Protein AF-A0A2H6JCV7-F1 (afdb_monomer)

Structure (mmCIF, N/CA/C/O backbone):
data_AF-A0A2H6JCV7-F1
#
_entry.id   AF-A0A2H6JCV7-F1
#
loop_
_atom_site.group_PDB
_atom_site.id
_atom_site.type_symbol
_atom_site.label_atom_id
_atom_site.label_alt_id
_atom_site.label_comp_id
_atom_site.label_asym_id
_atom_site.label_entity_id
_atom_site.label_seq_id
_atom_site.pdbx_PDB_ins_code
_atom_site.Cartn_x
_atom_site.Cartn_y
_atom_site.Cartn_z
_atom_site.occupancy
_atom_site.B_iso_or_equiv
_atom_site.auth_seq_id
_atom_site.auth_comp_id
_atom_site.auth_asym_id
_atom_site.auth_atom_id
_atom_site.pdbx_PDB_model_num
ATOM 1 N N . MET A 1 1 ? 18.414 -14.191 -2.500 1.00 42.72 1 MET A N 1
ATOM 2 C CA . MET A 1 1 ? 17.050 -13.638 -2.372 1.00 42.72 1 MET A CA 1
ATOM 3 C C . MET A 1 1 ? 16.238 -14.651 -1.582 1.00 42.72 1 MET A C 1
ATOM 5 O O . MET A 1 1 ? 16.156 -15.794 -2.015 1.00 42.72 1 MET A O 1
ATOM 9 N N . LYS A 1 2 ? 15.775 -14.316 -0.373 1.00 45.16 2 LYS A N 1
ATOM 10 C CA . LYS A 1 2 ? 14.925 -15.231 0.399 1.00 45.16 2 LYS A CA 1
ATOM 11 C C . LYS A 1 2 ? 13.582 -15.248 -0.332 1.00 45.16 2 LYS A C 1
ATOM 13 O O . LYS A 1 2 ? 12.944 -14.207 -0.409 1.00 45.16 2 LYS A O 1
ATOM 18 N N . VAL A 1 3 ? 13.217 -16.364 -0.960 1.00 50.62 3 VAL A N 1
ATOM 19 C CA . VAL A 1 3 ? 11.926 -16.480 -1.652 1.00 50.62 3 VAL A CA 1
ATOM 20 C C . VAL A 1 3 ? 10.857 -16.600 -0.571 1.00 50.62 3 VAL A C 1
ATOM 22 O O . VAL A 1 3 ? 10.589 -17.685 -0.062 1.00 50.62 3 VAL A O 1
ATOM 25 N N . SER A 1 4 ? 10.329 -15.462 -0.134 1.00 70.19 4 SER A N 1
ATOM 26 C CA . SER A 1 4 ? 9.153 -15.391 0.726 1.00 70.19 4 SER A CA 1
ATOM 27 C C . SER A 1 4 ? 7.903 -15.349 -0.140 1.00 70.19 4 SER A C 1
ATOM 29 O O . SER A 1 4 ? 7.879 -14.704 -1.185 1.00 70.19 4 SER A O 1
ATOM 31 N N . ASN A 1 5 ? 6.854 -16.033 0.304 1.00 92.00 5 ASN A N 1
ATOM 32 C CA . ASN A 1 5 ? 5.538 -15.913 -0.305 1.00 92.00 5 ASN A CA 1
ATOM 33 C C . ASN A 1 5 ? 5.066 -14.447 -0.187 1.00 92.00 5 ASN A C 1
ATOM 35 O O . ASN A 1 5 ? 4.959 -13.924 0.923 1.00 92.00 5 ASN A O 1
ATOM 39 N N . LEU A 1 6 ? 4.825 -13.794 -1.329 1.00 95.06 6 LEU A N 1
ATOM 40 C CA . LEU A 1 6 ? 4.454 -12.377 -1.390 1.00 95.06 6 LEU A CA 1
ATOM 41 C C . LEU A 1 6 ? 3.090 -12.100 -0.756 1.00 95.06 6 LEU A C 1
ATOM 43 O O . LEU A 1 6 ? 2.941 -11.088 -0.083 1.00 95.06 6 LEU A O 1
ATOM 47 N N . ASP A 1 7 ? 2.128 -13.011 -0.898 1.00 96.81 7 ASP A N 1
ATOM 48 C CA . ASP A 1 7 ? 0.818 -12.875 -0.256 1.00 96.81 7 ASP A CA 1
ATOM 49 C C . ASP A 1 7 ? 0.946 -12.917 1.275 1.00 96.81 7 ASP A C 1
ATOM 51 O O . ASP A 1 7 ? 0.406 -12.059 1.970 1.00 96.81 7 ASP A O 1
ATOM 55 N N . ALA A 1 8 ? 1.767 -13.826 1.811 1.00 95.88 8 ALA A N 1
ATOM 56 C CA . ALA A 1 8 ? 2.058 -13.869 3.247 1.00 95.88 8 ALA A CA 1
ATOM 57 C C . ALA A 1 8 ? 2.769 -12.592 3.742 1.00 95.88 8 ALA A C 1
ATOM 59 O O . ALA A 1 8 ? 2.529 -12.125 4.860 1.00 95.88 8 ALA A O 1
ATOM 60 N N . ALA A 1 9 ? 3.633 -12.007 2.908 1.00 96.81 9 ALA A N 1
ATOM 61 C CA . ALA A 1 9 ? 4.292 -10.740 3.203 1.00 96.81 9 ALA A CA 1
ATOM 62 C C . ALA A 1 9 ? 3.285 -9.570 3.199 1.00 96.81 9 ALA A C 1
ATOM 64 O O . ALA A 1 9 ? 3.292 -8.760 4.128 1.00 96.81 9 ALA A O 1
ATOM 65 N N . CYS A 1 10 ? 2.359 -9.536 2.233 1.00 98.06 10 CYS A N 1
ATOM 66 C CA . CYS A 1 10 ? 1.227 -8.606 2.216 1.00 98.06 10 CYS A CA 1
ATOM 67 C C . CYS A 1 10 ? 0.342 -8.765 3.458 1.00 98.06 10 CYS A C 1
ATOM 69 O O . CYS A 1 10 ? -0.067 -7.762 4.033 1.00 98.06 10 CYS A O 1
ATOM 71 N N . ALA A 1 11 ? 0.069 -9.995 3.903 1.00 97.75 11 ALA A N 1
ATOM 72 C CA . ALA A 1 11 ? -0.731 -10.252 5.100 1.00 97.75 11 ALA A CA 1
ATOM 73 C C . ALA A 1 11 ? -0.034 -9.762 6.379 1.00 97.75 11 ALA A C 1
ATOM 75 O O . ALA A 1 11 ? -0.676 -9.172 7.245 1.00 97.75 11 ALA A O 1
ATOM 76 N N . THR A 1 12 ? 1.287 -9.938 6.476 1.00 97.50 12 THR A N 1
ATOM 77 C CA . THR A 1 12 ? 2.083 -9.454 7.617 1.00 97.50 12 THR A CA 1
ATOM 78 C C . THR A 1 12 ? 2.095 -7.928 7.669 1.00 97.50 12 THR A C 1
ATOM 80 O O . THR A 1 12 ? 1.772 -7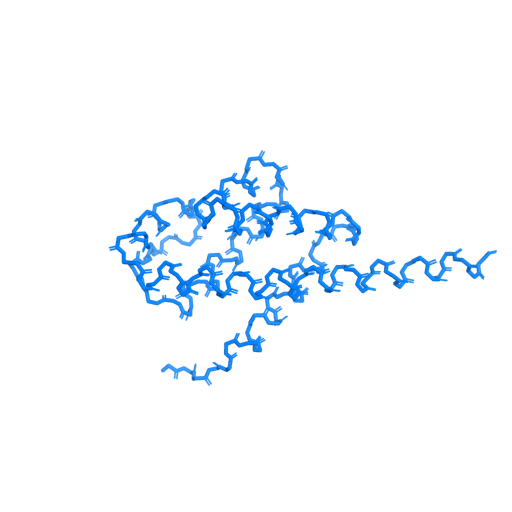.346 8.705 1.00 97.50 12 THR A O 1
ATOM 83 N N . LEU A 1 13 ? 2.374 -7.268 6.538 1.00 98.12 13 LEU A N 1
ATOM 84 C CA . LEU A 1 13 ? 2.275 -5.811 6.441 1.00 98.12 13 LEU A CA 1
ATOM 85 C C . LEU A 1 13 ? 0.849 -5.336 6.744 1.00 98.12 13 LEU A C 1
ATOM 87 O O . LEU A 1 13 ? 0.652 -4.363 7.467 1.00 98.12 13 LEU A O 1
ATOM 91 N N . GLY A 1 14 ? -0.149 -6.049 6.222 1.00 98.00 14 GLY A N 1
ATOM 92 C CA . GLY A 1 14 ? -1.555 -5.780 6.463 1.00 98.00 14 GLY A CA 1
ATOM 93 C C . GLY A 1 14 ? -1.886 -5.786 7.952 1.00 98.00 14 GLY A C 1
ATOM 94 O O . GLY A 1 14 ? -2.439 -4.814 8.461 1.00 98.00 14 GLY A O 1
ATOM 95 N N . HIS A 1 15 ? -1.487 -6.834 8.674 1.00 97.50 15 HIS A N 1
ATOM 96 C CA . HIS A 1 15 ? -1.647 -6.915 10.123 1.00 97.50 15 HIS A CA 1
ATOM 97 C C . HIS A 1 15 ? -1.060 -5.693 10.825 1.00 97.50 15 HIS A C 1
ATOM 99 O O . HIS A 1 15 ? -1.774 -5.003 11.551 1.00 97.50 15 HIS A O 1
ATOM 105 N N . GLU A 1 16 ? 0.202 -5.374 10.537 1.00 97.00 16 GLU A N 1
ATOM 106 C CA . GLU A 1 16 ? 0.877 -4.238 11.151 1.00 97.00 16 GLU A CA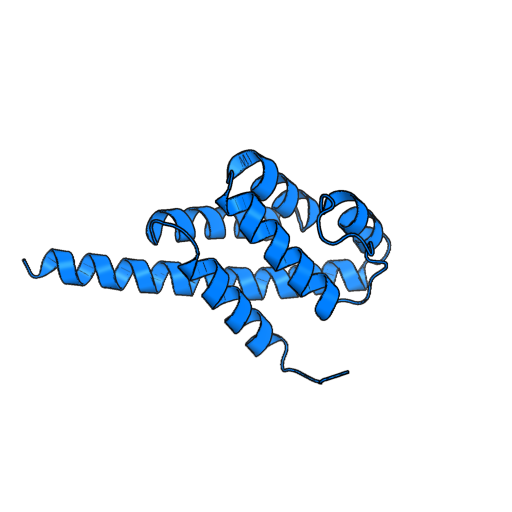 1
ATOM 107 C C . GLU A 1 16 ? 0.172 -2.904 10.894 1.00 97.00 16 GLU A C 1
ATOM 109 O O . GLU A 1 16 ? 0.056 -2.083 11.803 1.00 97.00 16 GLU A O 1
ATOM 114 N N . LEU A 1 17 ? -0.268 -2.654 9.659 1.00 97.06 17 LEU A N 1
ATOM 115 C CA . LEU A 1 17 ? -0.961 -1.419 9.300 1.00 97.06 17 LEU A CA 1
ATOM 116 C C . LEU A 1 17 ? -2.336 -1.346 9.968 1.00 97.06 17 LEU A C 1
ATOM 118 O O . LEU A 1 17 ? -2.674 -0.320 10.564 1.00 97.06 17 LEU A O 1
ATOM 122 N N . GLY A 1 18 ? -3.094 -2.443 9.927 1.00 96.06 18 GLY A N 1
ATOM 123 C CA . GLY A 1 18 ? -4.441 -2.547 10.486 1.00 96.06 18 GLY A CA 1
ATOM 124 C C . GLY A 1 18 ? -4.503 -2.390 12.005 1.00 96.06 18 GLY A C 1
ATOM 125 O O . GLY A 1 18 ? -5.531 -1.962 12.523 1.00 96.06 18 GLY A O 1
ATOM 126 N N . THR A 1 19 ? -3.410 -2.677 12.720 1.00 93.50 19 THR A N 1
ATOM 127 C CA . THR A 1 19 ? -3.321 -2.520 14.182 1.00 93.50 19 THR A CA 1
ATOM 128 C C . THR A 1 19 ? -2.514 -1.296 14.626 1.00 93.50 19 THR A C 1
ATOM 130 O O . THR A 1 19 ? -2.371 -1.073 15.824 1.00 93.5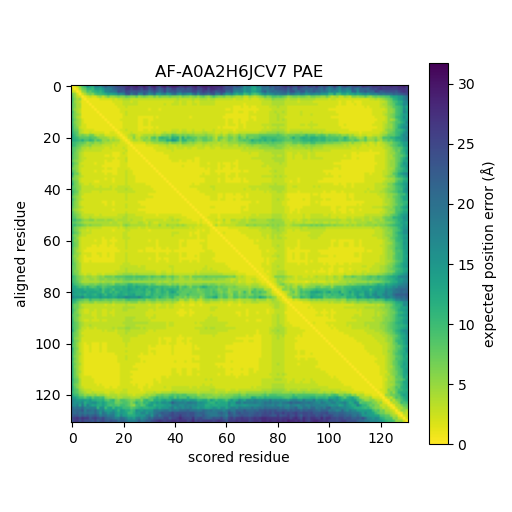0 19 THR A O 1
ATOM 133 N N . SER A 1 20 ? -1.956 -0.510 13.699 1.00 88.88 20 SER A N 1
ATOM 134 C CA . SER A 1 20 ? -1.059 0.610 14.041 1.00 88.88 20 SER A CA 1
ATOM 135 C C . SER A 1 20 ? -1.763 1.896 14.482 1.00 88.88 20 SER A C 1
ATOM 137 O O . SER A 1 20 ? -1.126 2.766 15.077 1.00 88.88 20 SER A O 1
ATOM 139 N N . GLY A 1 21 ? -3.054 2.058 14.185 1.00 80.56 21 GLY A N 1
ATOM 140 C CA . GLY A 1 21 ? -3.786 3.265 14.565 1.00 80.56 21 GLY A CA 1
ATOM 141 C C . GLY A 1 21 ? -4.423 3.183 15.951 1.00 80.56 21 GLY A C 1
ATOM 142 O O . GLY A 1 21 ? -4.616 2.114 16.520 1.00 80.56 21 GLY A O 1
ATOM 143 N N . GLN A 1 22 ? -4.766 4.349 16.501 1.00 81.12 22 GLN A N 1
ATOM 144 C CA . GLN A 1 22 ? -5.283 4.463 17.871 1.00 81.12 22 GLN A CA 1
ATOM 145 C C . GLN A 1 22 ? -6.694 3.889 18.038 1.00 81.12 22 GLN A C 1
ATOM 147 O O . GLN A 1 22 ? -7.050 3.435 19.122 1.00 81.12 22 GLN A O 1
ATOM 152 N N . LYS A 1 23 ? -7.514 3.950 16.982 1.00 91.12 23 LYS A N 1
ATOM 153 C CA . LYS A 1 23 ? -8.894 3.464 16.982 1.00 91.12 23 LYS A CA 1
ATOM 154 C C . LYS A 1 23 ? -9.125 2.588 15.756 1.00 91.12 23 LYS A C 1
ATOM 156 O O . LYS A 1 23 ? -8.984 3.100 14.645 1.00 91.12 23 LYS A O 1
ATOM 161 N N . PRO A 1 24 ? -9.570 1.330 15.930 1.00 91.31 24 PRO A N 1
ATOM 162 C CA . PRO A 1 24 ? -9.768 0.406 14.815 1.00 91.31 24 PRO A CA 1
ATOM 163 C C . PRO A 1 24 ? -10.647 0.966 13.690 1.00 91.31 24 PRO A C 1
ATOM 165 O O . PRO A 1 24 ? -10.303 0.847 12.520 1.00 91.31 24 PRO A O 1
ATOM 168 N N . LYS A 1 25 ? -11.742 1.652 14.039 1.00 93.06 25 LYS A N 1
ATOM 169 C CA . LYS A 1 25 ? -12.676 2.234 13.064 1.00 93.06 25 LYS A CA 1
ATOM 170 C C . LYS A 1 25 ? -12.077 3.393 12.263 1.00 93.06 25 LYS A C 1
ATOM 172 O O . LYS A 1 25 ? -12.347 3.521 11.072 1.00 93.06 25 LYS A O 1
ATOM 177 N N . ASP A 1 26 ? -11.261 4.232 12.898 1.00 94.00 26 ASP A N 1
ATOM 178 C CA . ASP A 1 26 ? -10.585 5.330 12.200 1.00 94.00 26 ASP A CA 1
ATOM 179 C C . ASP A 1 26 ? -9.516 4.766 11.260 1.00 94.00 26 ASP A C 1
ATOM 181 O O . ASP A 1 26 ? -9.453 5.160 10.099 1.00 94.00 26 ASP A O 1
ATOM 185 N N . THR A 1 27 ? -8.758 3.764 11.717 1.00 95.25 27 THR A N 1
ATOM 186 C CA . THR A 1 27 ? -7.790 3.027 10.894 1.00 95.25 27 THR A CA 1
ATOM 187 C C . THR A 1 27 ? -8.451 2.353 9.694 1.00 95.25 27 THR A C 1
ATOM 189 O O . THR A 1 27 ? -7.972 2.510 8.572 1.00 95.25 27 THR A O 1
ATOM 192 N N . GLU A 1 28 ? -9.573 1.656 9.892 1.00 97.00 28 GLU A N 1
ATOM 193 C CA . GLU A 1 28 ? -10.351 1.042 8.809 1.00 97.00 28 GLU A CA 1
ATOM 194 C C . GLU A 1 28 ? -10.780 2.090 7.771 1.00 97.00 28 GLU A C 1
ATOM 196 O O . GLU A 1 28 ? -10.616 1.870 6.567 1.00 97.00 28 GLU A O 1
ATOM 201 N N . ASN A 1 29 ? -11.280 3.247 8.217 1.00 96.75 29 ASN A N 1
ATOM 202 C CA . ASN A 1 29 ? -11.701 4.336 7.335 1.00 96.75 29 ASN A CA 1
ATOM 203 C C . ASN A 1 29 ? -10.531 4.919 6.532 1.00 96.75 29 ASN A C 1
ATOM 205 O O . ASN A 1 29 ? -10.658 5.114 5.321 1.00 96.75 29 ASN A O 1
ATOM 209 N N . SER A 1 30 ? -9.400 5.191 7.183 1.00 97.06 30 SER A N 1
ATOM 210 C CA . SER A 1 30 ? -8.194 5.717 6.535 1.00 97.06 30 SER A CA 1
ATOM 211 C C . SER A 1 30 ? -7.646 4.743 5.489 1.00 97.06 30 SER A C 1
ATOM 213 O O . SER A 1 30 ? -7.374 5.143 4.357 1.00 97.06 30 SER A O 1
ATOM 215 N N . LEU A 1 31 ? -7.561 3.451 5.826 1.00 97.94 31 LEU A N 1
ATOM 216 C CA . LEU A 1 31 ? -7.118 2.398 4.905 1.00 97.94 31 LEU A CA 1
ATOM 217 C C . LEU A 1 31 ? -8.085 2.222 3.729 1.00 97.94 31 LEU A C 1
ATOM 219 O O . LEU A 1 31 ? -7.647 2.070 2.593 1.00 97.94 31 LEU A O 1
ATOM 223 N N . THR A 1 32 ? -9.395 2.296 3.977 1.00 98.38 32 THR A N 1
ATOM 224 C CA . THR A 1 32 ? -10.420 2.211 2.924 1.00 98.38 32 THR A CA 1
ATOM 225 C C . THR A 1 32 ? -10.297 3.364 1.932 1.00 98.38 32 THR A C 1
ATOM 227 O O . THR A 1 32 ? -10.355 3.144 0.724 1.00 98.38 32 THR A O 1
ATOM 230 N N . LYS A 1 33 ? -10.075 4.591 2.417 1.00 98.50 33 LYS A N 1
ATOM 231 C CA . LYS A 1 33 ? -9.862 5.755 1.547 1.00 98.50 33 LYS A CA 1
ATOM 232 C C . LYS A 1 33 ? -8.557 5.649 0.764 1.00 98.50 33 LYS A C 1
ATOM 234 O O . LYS A 1 33 ? -8.566 5.899 -0.436 1.00 98.50 33 LYS A O 1
ATOM 239 N N . ALA A 1 34 ? -7.461 5.248 1.411 1.00 98.50 34 ALA A N 1
ATOM 240 C CA . ALA A 1 34 ? -6.180 5.045 0.737 1.00 98.50 34 ALA A CA 1
ATOM 241 C C . ALA A 1 34 ? -6.284 3.988 -0.375 1.00 98.50 34 ALA A C 1
ATOM 243 O O . ALA A 1 34 ? -5.784 4.213 -1.476 1.00 98.50 34 ALA A O 1
ATOM 244 N N . LEU A 1 35 ? -6.988 2.879 -0.116 1.00 98.50 35 LEU A N 1
ATOM 245 C CA . LEU A 1 35 ? -7.255 1.849 -1.118 1.00 98.50 35 LEU A CA 1
ATOM 246 C C . LEU A 1 35 ? -8.089 2.393 -2.287 1.00 98.50 35 LEU A C 1
ATOM 248 O O . LEU A 1 35 ? -7.720 2.174 -3.434 1.00 98.50 35 LEU A O 1
ATOM 252 N N . GLY A 1 36 ? -9.150 3.160 -2.015 1.00 98.69 36 GLY A N 1
ATOM 253 C CA . GLY A 1 36 ? -9.946 3.787 -3.075 1.00 98.69 36 GLY A CA 1
ATOM 254 C C . GLY A 1 36 ? -9.120 4.737 -3.951 1.00 98.69 36 GLY A C 1
ATOM 255 O O . GLY A 1 36 ? -9.229 4.712 -5.171 1.00 98.69 36 GLY A O 1
ATOM 256 N N . VAL A 1 37 ? -8.222 5.531 -3.356 1.00 98.69 37 VAL A N 1
ATOM 257 C CA . VAL A 1 37 ? -7.307 6.388 -4.133 1.00 98.69 37 VAL A CA 1
ATOM 258 C C . VAL A 1 37 ? -6.323 5.550 -4.958 1.00 98.69 37 VAL A C 1
ATOM 260 O O . VAL A 1 37 ? -6.062 5.894 -6.109 1.00 98.69 37 VAL A O 1
ATOM 263 N N . LEU A 1 38 ? -5.797 4.448 -4.414 1.00 98.62 38 LEU A N 1
ATOM 264 C CA . LEU A 1 38 ? -4.908 3.540 -5.148 1.00 98.62 38 LEU A CA 1
ATOM 265 C C . LEU A 1 38 ? -5.596 2.923 -6.373 1.00 98.62 38 LEU A C 1
ATOM 267 O O . LEU A 1 38 ? -4.981 2.820 -7.435 1.00 98.62 38 LEU A O 1
ATOM 271 N N . GLU A 1 39 ? -6.849 2.501 -6.221 1.00 98.00 39 GLU A N 1
ATOM 272 C CA . GLU A 1 39 ? -7.622 1.844 -7.276 1.00 98.00 39 GLU A CA 1
ATOM 273 C C . GLU A 1 39 ? -7.997 2.808 -8.403 1.00 98.00 39 GLU A C 1
ATOM 275 O O . GLU A 1 39 ? -7.817 2.455 -9.569 1.00 98.00 39 GLU A O 1
ATOM 280 N N . GLU A 1 40 ? -8.439 4.017 -8.047 1.00 98.38 40 GLU A N 1
ATOM 281 C CA . GLU A 1 40 ? -8.976 5.011 -8.983 1.00 98.38 40 GLU A CA 1
ATOM 282 C C . GLU A 1 40 ? -7.905 5.927 -9.591 1.00 98.38 40 GLU A C 1
ATOM 284 O O . GLU A 1 40 ? -8.008 6.336 -10.744 1.00 98.38 40 GLU A O 1
ATOM 289 N N . GLN A 1 41 ? -6.890 6.303 -8.807 1.00 98.06 41 GLN A N 1
ATOM 290 C CA . GLN A 1 41 ? -5.923 7.354 -9.164 1.00 98.06 41 GLN A CA 1
ATOM 291 C C . GLN A 1 41 ? -4.472 6.848 -9.208 1.00 98.06 41 GLN A C 1
ATOM 293 O O . GLN A 1 41 ? -3.578 7.552 -9.680 1.00 98.06 41 GLN A O 1
ATOM 298 N N . GLY A 1 42 ? -4.219 5.626 -8.734 1.00 97.69 42 GLY A N 1
ATOM 299 C CA . GLY A 1 42 ? -2.916 4.972 -8.804 1.00 97.69 42 GLY A CA 1
ATOM 300 C C . GLY A 1 42 ? -1.980 5.251 -7.624 1.00 97.69 42 GLY A C 1
ATOM 301 O O . GLY A 1 42 ? -2.308 5.932 -6.649 1.00 97.69 42 GLY A O 1
ATOM 302 N N . VAL A 1 43 ? -0.773 4.683 -7.719 1.00 98.12 43 VAL A N 1
ATOM 303 C CA . VAL A 1 43 ? 0.199 4.602 -6.613 1.00 98.12 43 VAL A CA 1
ATOM 304 C C . VAL A 1 43 ? 0.614 5.986 -6.112 1.00 98.12 43 VAL A C 1
ATOM 306 O O . VAL A 1 43 ? 0.536 6.254 -4.915 1.00 98.12 43 VAL A O 1
ATOM 309 N N . TYR A 1 44 ? 1.007 6.889 -7.015 1.00 97.88 44 TYR A N 1
ATOM 310 C CA . TYR A 1 44 ? 1.481 8.222 -6.633 1.00 97.88 44 TYR A CA 1
ATOM 311 C C . TYR A 1 44 ? 0.413 9.016 -5.868 1.00 97.88 44 TYR A C 1
ATOM 313 O O . TYR A 1 44 ? 0.693 9.607 -4.824 1.00 97.88 44 TYR A O 1
ATOM 321 N N . ALA A 1 45 ? -0.830 8.988 -6.357 1.00 98.31 45 ALA A N 1
ATOM 322 C CA . ALA A 1 45 ? -1.947 9.685 -5.732 1.00 98.31 45 ALA A CA 1
ATOM 323 C C . ALA A 1 45 ? -2.255 9.138 -4.330 1.00 98.31 45 ALA A C 1
ATOM 325 O O . ALA A 1 45 ? -2.540 9.920 -3.423 1.00 98.31 45 ALA A O 1
ATOM 326 N N . MET A 1 46 ? -2.147 7.822 -4.122 1.00 98.62 46 MET A N 1
ATOM 327 C CA . MET A 1 46 ? -2.349 7.210 -2.806 1.00 98.62 46 MET A CA 1
ATOM 328 C C . MET A 1 46 ? -1.297 7.683 -1.793 1.00 98.62 46 MET A C 1
ATOM 330 O O . MET A 1 46 ? -1.651 8.089 -0.685 1.00 98.62 46 MET A O 1
ATOM 334 N N . PHE A 1 47 ? -0.019 7.730 -2.180 1.00 97.88 47 PHE A N 1
ATOM 335 C CA . PHE A 1 47 ? 1.035 8.256 -1.307 1.00 97.88 47 PHE A CA 1
ATOM 336 C C . PHE A 1 47 ? 0.848 9.745 -0.999 1.00 97.88 47 PHE A C 1
ATOM 338 O O . PHE A 1 47 ? 1.005 10.165 0.150 1.00 97.88 47 PHE A O 1
ATOM 345 N N . LEU A 1 48 ? 0.445 10.540 -1.995 1.00 97.56 48 LEU A N 1
ATOM 346 C CA . LEU A 1 48 ? 0.110 11.949 -1.793 1.00 97.56 48 LEU A CA 1
ATOM 347 C C . LEU A 1 48 ? -1.072 12.116 -0.825 1.00 97.56 48 LEU A C 1
ATOM 349 O O . LEU A 1 48 ? -1.025 12.966 0.064 1.00 97.56 48 LEU A O 1
ATOM 353 N N . TYR A 1 49 ? -2.108 11.282 -0.955 1.00 98.06 49 TYR A N 1
ATOM 354 C CA . TYR A 1 49 ? -3.250 11.252 -0.043 1.00 98.06 49 TYR A CA 1
ATOM 355 C C . TYR A 1 49 ? -2.814 10.968 1.399 1.00 98.06 49 TYR A C 1
ATOM 357 O O . TYR A 1 49 ? -3.173 11.732 2.299 1.00 98.06 49 TYR A O 1
ATOM 365 N N . LEU A 1 50 ? -2.008 9.922 1.620 1.00 96.94 50 LEU A N 1
ATOM 366 C CA . LEU A 1 50 ? -1.503 9.570 2.950 1.00 96.94 50 LEU A CA 1
ATOM 367 C C . LEU A 1 50 ? -0.738 10.742 3.576 1.00 96.94 50 LEU A C 1
ATOM 369 O O . LEU A 1 50 ? -1.022 11.126 4.711 1.00 96.94 50 LEU A O 1
ATOM 373 N N . HIS A 1 51 ? 0.176 11.359 2.825 1.00 93.62 51 HIS A N 1
ATOM 374 C CA . HIS A 1 51 ? 0.954 12.499 3.312 1.00 93.62 51 HIS A CA 1
ATOM 375 C C . HIS A 1 51 ? 0.093 13.728 3.623 1.00 93.62 51 HIS A C 1
ATOM 377 O O . HIS A 1 51 ? 0.305 14.386 4.641 1.00 93.62 51 HIS A O 1
ATOM 383 N N . ALA A 1 52 ? -0.885 14.040 2.772 1.00 95.12 52 ALA A N 1
ATOM 384 C CA . ALA A 1 52 ? -1.666 15.266 2.892 1.00 95.12 52 ALA A CA 1
ATOM 385 C C . ALA A 1 52 ? -2.834 15.166 3.887 1.00 95.12 52 ALA A C 1
ATOM 387 O O . ALA A 1 52 ? -3.235 16.179 4.461 1.00 95.12 52 ALA A O 1
ATOM 388 N N . ARG A 1 53 ? -3.434 13.979 4.064 1.00 94.19 53 ARG A N 1
ATOM 389 C CA . ARG A 1 53 ? -4.720 13.824 4.773 1.00 94.19 53 ARG A CA 1
ATOM 390 C C . ARG A 1 53 ? -4.633 13.025 6.069 1.00 94.19 53 ARG A C 1
ATOM 392 O O . ARG A 1 53 ? -5.411 13.300 6.977 1.00 94.19 53 ARG A O 1
ATOM 399 N N . GLU A 1 54 ? -3.687 12.097 6.188 1.00 92.38 54 GLU A N 1
ATOM 400 C CA . GLU A 1 54 ? -3.671 11.105 7.276 1.00 92.38 54 GLU A CA 1
ATOM 401 C C . GLU A 1 54 ? -2.669 11.419 8.406 1.00 92.38 54 GLU A C 1
ATOM 403 O O . GLU A 1 54 ? -2.501 10.628 9.336 1.00 92.38 54 GLU A O 1
ATOM 408 N N . LYS A 1 55 ? -2.022 12.595 8.382 1.00 90.94 55 LYS A N 1
ATOM 409 C CA . LYS A 1 55 ? -1.116 13.087 9.444 1.00 90.94 55 LYS A CA 1
ATOM 410 C C . LYS A 1 55 ? -0.046 12.039 9.822 1.00 90.94 55 LYS A C 1
ATOM 412 O O . LYS A 1 55 ? 0.607 11.478 8.947 1.00 90.94 55 LYS A O 1
ATOM 417 N N . GLU A 1 56 ? 0.148 11.777 11.117 1.00 91.81 56 GLU A N 1
ATOM 418 C CA . GLU A 1 56 ? 1.138 10.817 11.626 1.00 91.81 56 GLU A CA 1
ATOM 419 C C . GLU A 1 56 ? 0.846 9.372 11.198 1.00 91.81 56 GLU A C 1
ATOM 421 O O . GLU A 1 56 ? 1.775 8.632 10.874 1.00 91.81 56 GLU A O 1
ATOM 426 N N . PHE A 1 57 ? -0.432 8.984 11.108 1.00 93.12 57 PHE A N 1
ATOM 427 C CA . PHE A 1 57 ? -0.810 7.672 10.575 1.00 93.12 57 PHE A CA 1
ATOM 428 C C . PHE A 1 57 ? -0.404 7.544 9.103 1.00 93.12 57 PHE A C 1
ATOM 430 O O . PHE A 1 57 ? 0.169 6.532 8.699 1.00 93.12 57 PHE A O 1
ATOM 437 N N . GLY A 1 58 ? -0.618 8.606 8.323 1.00 94.50 58 GLY A N 1
ATOM 438 C CA . GLY A 1 58 ? -0.196 8.707 6.929 1.00 94.50 58 GLY A CA 1
ATOM 439 C C . GLY A 1 58 ? 1.308 8.566 6.747 1.00 94.50 58 GLY A C 1
ATOM 440 O O . GLY A 1 58 ? 1.748 7.759 5.932 1.00 94.50 58 GLY A O 1
ATOM 441 N N . LYS A 1 59 ? 2.103 9.288 7.547 1.00 93.06 59 LYS A N 1
ATOM 442 C CA . LYS A 1 59 ? 3.573 9.193 7.528 1.00 93.06 59 LYS A CA 1
ATOM 443 C C . LYS A 1 59 ? 4.062 7.784 7.867 1.00 93.06 59 LYS A C 1
ATOM 445 O O . LYS A 1 59 ? 4.883 7.232 7.138 1.00 93.06 59 LYS A O 1
ATOM 450 N N . SER A 1 60 ? 3.547 7.194 8.949 1.00 94.06 60 SER A N 1
ATOM 451 C CA . SER A 1 60 ? 3.930 5.843 9.378 1.00 94.06 60 SER A CA 1
ATOM 452 C C . SER A 1 60 ? 3.563 4.789 8.329 1.00 94.06 60 SER A C 1
ATOM 454 O O . SER A 1 60 ? 4.399 3.964 7.958 1.00 94.06 60 SER A O 1
ATOM 456 N N . THR A 1 61 ? 2.345 4.870 7.789 1.00 96.00 61 THR A N 1
ATOM 457 C CA . THR A 1 61 ? 1.854 3.972 6.736 1.00 96.00 61 THR A CA 1
ATOM 458 C C . THR A 1 61 ? 2.690 4.109 5.466 1.00 96.00 61 THR A C 1
ATOM 460 O O . THR A 1 61 ? 3.188 3.110 4.957 1.00 96.00 61 THR A O 1
ATOM 463 N N . SER A 1 62 ? 2.918 5.340 4.997 1.00 96.19 62 SER A N 1
ATOM 464 C CA . SER A 1 62 ? 3.753 5.646 3.827 1.00 96.19 62 SER A CA 1
ATOM 465 C C . SER A 1 62 ? 5.152 5.032 3.958 1.00 96.19 62 SER A C 1
ATOM 467 O O . SER A 1 62 ? 5.603 4.309 3.068 1.00 96.19 62 SER A O 1
ATOM 469 N N . LYS A 1 63 ? 5.804 5.211 5.116 1.00 95.25 63 LYS A N 1
ATOM 470 C CA . LYS A 1 63 ? 7.134 4.645 5.384 1.00 95.25 63 LYS A CA 1
ATOM 471 C C . LYS A 1 63 ? 7.150 3.116 5.280 1.00 95.25 63 LYS A C 1
ATOM 473 O O . LYS A 1 63 ? 8.017 2.566 4.604 1.00 95.25 63 LYS A O 1
ATOM 478 N N . LYS A 1 64 ? 6.181 2.434 5.898 1.00 96.50 64 LYS A N 1
ATOM 479 C CA . LYS A 1 64 ? 6.081 0.964 5.858 1.00 96.50 64 LYS A CA 1
ATOM 480 C C . LYS A 1 64 ? 5.791 0.431 4.454 1.00 96.50 64 LYS A C 1
ATOM 482 O O . LYS A 1 64 ? 6.399 -0.550 4.037 1.00 96.50 64 LYS A O 1
ATOM 487 N N . LEU A 1 65 ? 4.901 1.089 3.708 1.00 97.44 65 LEU A N 1
ATOM 488 C CA . LEU A 1 65 ? 4.603 0.718 2.322 1.00 97.44 65 LEU A CA 1
ATOM 489 C C . LEU A 1 65 ? 5.837 0.885 1.424 1.00 97.44 65 LEU A C 1
ATOM 491 O O . LEU A 1 65 ? 6.138 -0.009 0.638 1.00 97.44 65 LEU A O 1
ATOM 495 N N . MET A 1 66 ? 6.596 1.976 1.569 1.00 96.31 66 MET A N 1
ATOM 496 C CA . MET A 1 66 ? 7.847 2.161 0.822 1.00 96.31 66 MET A CA 1
ATOM 497 C C . MET A 1 66 ? 8.896 1.112 1.166 1.00 96.31 66 MET A C 1
ATOM 499 O O . MET A 1 66 ? 9.552 0.583 0.273 1.00 96.31 66 MET A O 1
ATOM 503 N N . GLU A 1 67 ? 9.070 0.797 2.448 1.00 95.25 67 GLU A N 1
ATOM 504 C CA . GLU A 1 67 ? 9.983 -0.266 2.860 1.00 95.25 67 GLU A CA 1
ATOM 505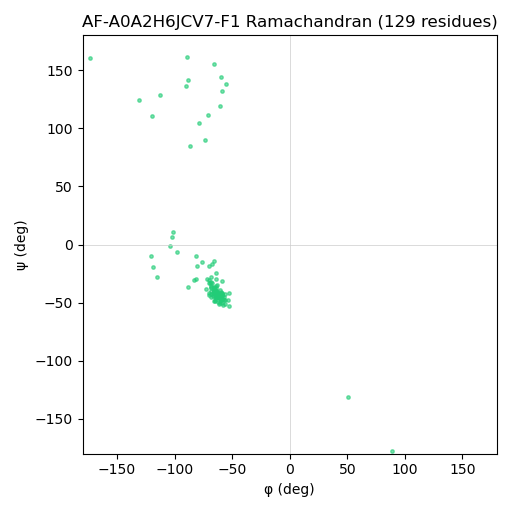 C C . GLU A 1 67 ? 9.587 -1.612 2.242 1.00 95.25 67 GLU A C 1
ATOM 507 O O . GLU A 1 67 ? 10.442 -2.318 1.705 1.00 95.25 67 GLU A O 1
ATOM 512 N N . PHE A 1 68 ? 8.292 -1.922 2.229 1.00 96.38 68 PHE A N 1
ATOM 513 C CA . PHE A 1 68 ? 7.771 -3.125 1.598 1.00 96.38 68 PHE A CA 1
ATOM 514 C C . PHE A 1 68 ? 8.038 -3.168 0.087 1.00 96.38 68 PHE A C 1
ATOM 516 O O . PHE A 1 68 ? 8.499 -4.191 -0.423 1.00 96.38 68 PHE A O 1
ATOM 523 N N . LEU A 1 69 ? 7.814 -2.062 -0.631 1.00 96.31 69 LEU A N 1
ATOM 524 C CA . LEU A 1 69 ? 8.118 -1.972 -2.062 1.00 96.31 69 LEU A CA 1
ATOM 525 C C . LEU A 1 69 ? 9.610 -2.161 -2.337 1.00 96.31 69 LEU A C 1
ATOM 527 O O . LEU A 1 69 ? 9.971 -2.963 -3.191 1.00 96.31 69 LEU A O 1
ATOM 531 N N . ARG A 1 70 ? 10.484 -1.501 -1.569 1.00 94.50 70 ARG A N 1
ATOM 532 C CA . ARG A 1 70 ? 11.946 -1.612 -1.719 1.00 94.50 70 ARG A CA 1
ATOM 533 C C . ARG A 1 70 ? 12.456 -3.042 -1.542 1.00 94.50 70 ARG A C 1
ATOM 535 O O . ARG A 1 70 ? 13.462 -3.417 -2.136 1.00 94.50 70 ARG A O 1
ATOM 542 N N . GLN A 1 71 ? 11.779 -3.835 -0.712 1.00 93.75 71 GLN A N 1
ATOM 543 C CA . GLN A 1 71 ? 12.142 -5.228 -0.455 1.00 93.75 71 GLN A CA 1
ATOM 544 C C . GLN A 1 71 ? 11.644 -6.197 -1.536 1.00 93.75 71 GLN A C 1
ATOM 5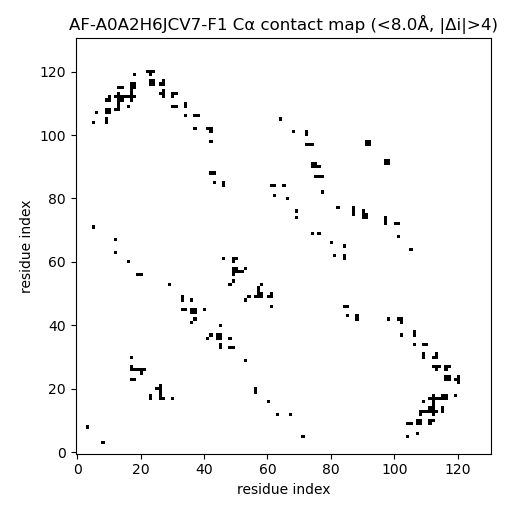46 O O . GLN A 1 71 ? 12.281 -7.228 -1.751 1.00 93.75 71 GLN A O 1
ATOM 551 N N . ASN A 1 72 ? 10.518 -5.895 -2.192 1.00 94.94 72 ASN A N 1
ATOM 552 C CA . ASN A 1 72 ? 9.797 -6.868 -3.021 1.00 94.94 72 ASN A CA 1
ATOM 553 C C . ASN A 1 72 ? 9.687 -6.482 -4.500 1.00 94.94 72 ASN A C 1
ATOM 555 O O . ASN A 1 72 ? 9.457 -7.359 -5.328 1.00 94.94 72 ASN A O 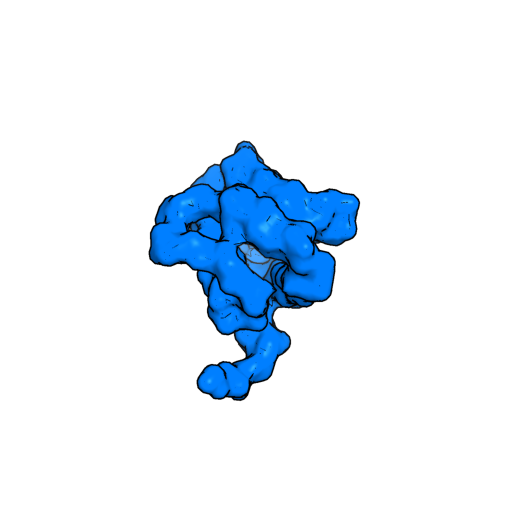1
ATOM 559 N N . VAL A 1 73 ? 9.869 -5.208 -4.849 1.00 95.19 73 VAL A N 1
ATOM 560 C CA . VAL A 1 73 ? 9.736 -4.692 -6.214 1.00 95.19 73 VAL A CA 1
ATOM 561 C C . VAL A 1 73 ? 11.106 -4.249 -6.737 1.00 95.19 73 VAL A C 1
ATOM 563 O O . VAL A 1 73 ? 11.795 -3.462 -6.076 1.00 95.19 73 VAL A O 1
ATOM 566 N N . PRO A 1 74 ? 11.526 -4.716 -7.928 1.00 93.81 74 PRO A N 1
ATOM 567 C CA . PRO A 1 74 ? 12.716 -4.193 -8.585 1.00 93.81 74 PRO A CA 1
ATOM 568 C C . PRO A 1 74 ? 12.578 -2.688 -8.828 1.00 93.81 74 PRO A C 1
ATOM 570 O O . PRO A 1 74 ? 11.570 -2.220 -9.351 1.00 93.81 74 PRO A O 1
ATOM 573 N N . GLY A 1 75 ? 13.598 -1.915 -8.475 1.00 88.88 75 GLY A N 1
ATOM 574 C CA . GLY A 1 75 ? 13.550 -0.470 -8.641 1.00 88.88 75 GLY A CA 1
ATOM 575 C C . GLY A 1 75 ? 14.878 0.197 -8.330 1.00 88.88 75 GLY A C 1
ATOM 576 O O . GLY A 1 75 ? 15.742 -0.378 -7.665 1.00 88.88 75 GLY A O 1
ATOM 577 N N . ASN A 1 76 ? 15.027 1.418 -8.833 1.00 89.44 76 ASN A N 1
ATOM 578 C CA . ASN A 1 76 ? 16.117 2.304 -8.457 1.00 89.44 76 ASN A CA 1
ATOM 579 C C . ASN A 1 76 ? 15.694 3.083 -7.210 1.00 89.44 76 ASN A C 1
ATOM 581 O O . ASN A 1 76 ? 15.124 4.163 -7.307 1.00 89.44 76 ASN A O 1
ATOM 585 N N . TRP A 1 77 ? 15.898 2.477 -6.047 1.00 92.06 77 TRP A N 1
ATOM 586 C CA . TRP A 1 77 ? 15.477 3.051 -4.776 1.00 92.06 77 TRP A CA 1
ATOM 587 C C . TRP A 1 77 ? 16.579 3.926 -4.180 1.00 92.06 77 TRP A C 1
ATOM 589 O O . TRP A 1 77 ? 17.743 3.520 -4.142 1.00 92.06 77 TRP A O 1
ATOM 599 N N . SER A 1 78 ? 16.209 5.094 -3.655 1.00 87.31 78 SER A N 1
ATOM 600 C CA . SER A 1 78 ? 17.108 5.929 -2.863 1.00 87.31 78 SER A CA 1
ATOM 601 C C . SER A 1 78 ? 17.694 5.147 -1.681 1.00 87.31 78 SER A C 1
ATOM 603 O O . SER A 1 78 ? 16.994 4.406 -0.983 1.00 87.31 78 SER A O 1
ATOM 605 N N . ALA A 1 79 ? 18.991 5.343 -1.425 1.00 81.00 79 ALA A N 1
ATOM 606 C CA . ALA A 1 79 ? 19.660 4.794 -0.246 1.00 81.00 79 ALA A CA 1
ATOM 607 C C . ALA A 1 79 ? 19.167 5.451 1.055 1.00 81.00 79 ALA A C 1
ATOM 609 O O . ALA A 1 79 ? 19.188 4.822 2.116 1.00 81.00 79 ALA A O 1
ATOM 610 N N . ASP A 1 80 ? 18.709 6.702 0.967 1.00 81.56 80 ASP A N 1
ATOM 611 C CA . ASP A 1 80 ? 18.101 7.410 2.084 1.00 81.56 80 ASP A CA 1
ATOM 612 C C . ASP A 1 80 ? 16.655 6.942 2.274 1.00 81.56 80 ASP A C 1
ATOM 614 O O . ASP A 1 80 ? 15.751 7.284 1.504 1.00 81.56 80 ASP A O 1
ATOM 618 N N . LYS A 1 81 ? 16.453 6.129 3.313 1.00 71.62 81 LYS A N 1
ATOM 619 C CA . LYS A 1 81 ? 15.154 5.545 3.652 1.00 71.62 81 LYS A CA 1
ATOM 620 C C . LYS A 1 81 ? 14.203 6.537 4.318 1.00 71.62 81 LYS A C 1
ATOM 622 O O . LYS A 1 81 ? 13.015 6.218 4.389 1.00 71.62 81 LYS A O 1
ATOM 627 N N . ASP A 1 82 ? 14.709 7.674 4.795 1.00 75.38 82 ASP A N 1
ATOM 628 C CA . ASP A 1 82 ? 13.932 8.701 5.489 1.00 75.38 82 ASP A CA 1
ATOM 629 C C . ASP A 1 82 ? 13.508 9.853 4.563 1.00 75.38 82 ASP A C 1
ATOM 631 O O . ASP A 1 82 ? 12.702 10.693 4.966 1.00 75.38 82 ASP A O 1
ATOM 635 N N . ASN A 1 83 ? 13.978 9.861 3.312 1.00 74.12 83 ASN A N 1
ATOM 636 C CA . ASN A 1 83 ? 13.508 10.802 2.301 1.00 74.12 83 ASN A CA 1
ATOM 637 C C . ASN A 1 83 ? 12.024 10.574 1.946 1.00 74.12 83 ASN A C 1
ATOM 639 O O . ASN A 1 83 ? 11.488 9.466 2.070 1.00 74.12 83 ASN A O 1
ATOM 643 N N . GLU A 1 84 ? 11.364 11.627 1.463 1.00 85.25 84 GLU A N 1
ATOM 644 C CA . GLU A 1 84 ? 9.990 11.548 0.973 1.00 85.25 84 GLU A CA 1
ATOM 645 C C . GLU A 1 84 ? 9.869 10.546 -0.192 1.00 85.25 84 GLU A C 1
ATOM 647 O O . GLU A 1 84 ? 10.761 10.456 -1.042 1.00 85.25 84 GLU A O 1
ATOM 652 N N . PRO A 1 85 ? 8.749 9.806 -0.290 1.00 92.19 85 PRO A N 1
ATOM 653 C CA . PRO A 1 85 ? 8.607 8.708 -1.248 1.00 92.19 85 PRO A CA 1
ATOM 654 C C . PRO A 1 85 ? 8.570 9.169 -2.713 1.00 92.19 85 PRO A C 1
ATOM 656 O O . PRO A 1 85 ? 8.720 8.357 -3.620 1.00 92.19 85 PRO A O 1
ATOM 659 N N . PHE A 1 86 ? 8.334 10.455 -2.981 1.00 94.81 86 PHE A N 1
ATOM 660 C CA . PHE A 1 86 ? 7.929 10.927 -4.306 1.00 94.81 86 PHE A CA 1
ATOM 661 C C . PHE A 1 86 ? 9.007 10.787 -5.385 1.00 94.81 86 PHE A C 1
ATOM 663 O O . PHE A 1 86 ? 8.658 10.503 -6.528 1.00 94.81 86 PHE A O 1
ATOM 670 N N . GLY A 1 87 ? 10.291 10.929 -5.040 1.00 93.44 87 GLY A N 1
ATOM 671 C CA . GLY A 1 87 ? 11.386 10.691 -5.990 1.00 93.44 87 GLY A CA 1
ATOM 672 C C . GLY A 1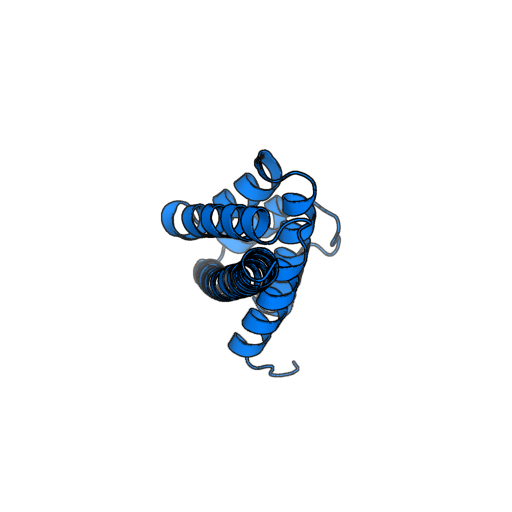 87 ? 11.453 9.225 -6.425 1.00 93.44 87 GLY A C 1
ATOM 673 O O . GLY A 1 87 ? 11.436 8.926 -7.617 1.00 93.44 87 GLY A O 1
ATOM 674 N N . ASP A 1 88 ? 11.409 8.312 -5.454 1.00 94.81 88 ASP A N 1
ATOM 675 C CA . ASP A 1 88 ? 11.382 6.865 -5.694 1.00 94.81 88 ASP A CA 1
ATOM 676 C C . ASP A 1 88 ? 10.144 6.442 -6.505 1.00 94.81 88 ASP A C 1
ATOM 678 O O . ASP A 1 88 ? 10.230 5.591 -7.386 1.00 94.81 88 ASP A O 1
ATOM 682 N N . LEU A 1 89 ? 8.982 7.048 -6.241 1.00 95.75 89 LEU A N 1
ATOM 683 C CA . LEU A 1 89 ? 7.749 6.770 -6.983 1.00 95.75 89 LEU A CA 1
ATOM 684 C C . LEU A 1 89 ? 7.806 7.270 -8.433 1.00 95.75 89 LEU A C 1
ATOM 686 O O . LEU A 1 89 ? 7.268 6.612 -9.324 1.00 95.75 89 LEU A O 1
ATOM 690 N N . GLN A 1 90 ? 8.452 8.412 -8.686 1.00 95.00 90 GLN A N 1
ATOM 691 C CA . GLN A 1 90 ? 8.699 8.896 -10.048 1.00 95.00 90 GLN A CA 1
ATOM 692 C C . GLN A 1 90 ? 9.651 7.965 -10.803 1.00 95.00 90 GLN A C 1
ATOM 694 O O . GLN A 1 90 ? 9.420 7.678 -11.977 1.00 95.00 90 GLN A O 1
ATOM 699 N N . ASP A 1 91 ? 10.689 7.462 -10.134 1.00 94.81 91 ASP A N 1
ATOM 700 C CA . ASP A 1 91 ? 11.611 6.483 -10.710 1.00 94.81 91 ASP A CA 1
ATOM 701 C C . ASP A 1 91 ? 10.926 5.140 -10.984 1.00 94.81 91 ASP A C 1
ATOM 703 O O . ASP A 1 91 ? 11.092 4.582 -12.070 1.00 94.81 91 ASP A O 1
ATOM 707 N N . LEU A 1 92 ? 10.094 4.657 -10.057 1.00 95.62 92 LEU A N 1
ATOM 708 C CA . LEU A 1 92 ? 9.269 3.461 -10.239 1.00 95.62 92 LEU A CA 1
ATOM 709 C C . LEU A 1 92 ? 8.368 3.586 -11.475 1.00 95.62 92 LEU A C 1
ATOM 711 O O . LEU A 1 92 ? 8.271 2.647 -12.261 1.00 95.62 92 LEU A O 1
ATOM 715 N N . ALA A 1 93 ? 7.756 4.755 -11.685 1.00 95.12 93 ALA A N 1
ATOM 716 C CA . ALA A 1 93 ? 6.857 5.005 -12.810 1.00 95.12 93 ALA A CA 1
ATOM 717 C C . ALA A 1 93 ? 7.544 4.974 -14.190 1.00 95.12 93 ALA A C 1
ATOM 719 O O . ALA A 1 93 ? 6.858 4.873 -15.206 1.00 95.12 93 ALA A O 1
ATOM 720 N N . LYS A 1 94 ? 8.884 5.016 -14.253 1.00 96.44 94 LYS A N 1
ATOM 721 C CA . LYS A 1 94 ? 9.635 4.849 -15.511 1.00 96.44 94 LYS A CA 1
ATOM 722 C C . LYS A 1 94 ? 9.570 3.416 -16.048 1.00 96.44 94 LYS A C 1
ATOM 724 O O . LYS A 1 94 ? 9.853 3.204 -17.225 1.00 96.44 94 LYS A O 1
ATOM 729 N N . ASN A 1 95 ? 9.214 2.441 -15.210 1.00 97.31 95 ASN A N 1
ATOM 730 C CA . ASN A 1 95 ? 9.012 1.052 -15.607 1.00 97.31 95 ASN A CA 1
ATOM 731 C C . ASN A 1 95 ? 7.568 0.626 -15.300 1.00 97.31 95 ASN A C 1
ATOM 733 O O . ASN A 1 95 ? 7.180 0.487 -14.140 1.00 97.31 95 ASN A O 1
ATOM 737 N N . LEU A 1 96 ? 6.777 0.407 -16.353 1.00 97.00 96 LEU A N 1
ATOM 738 C CA . LEU A 1 96 ? 5.356 0.088 -16.225 1.00 97.00 96 LEU A CA 1
ATOM 739 C C . LEU A 1 96 ? 5.110 -1.230 -15.478 1.00 97.00 96 LEU A C 1
ATOM 741 O O . LEU A 1 96 ? 4.226 -1.280 -14.628 1.00 97.00 96 LEU A O 1
ATOM 745 N N . ASP A 1 97 ? 5.899 -2.268 -15.750 1.00 97.81 97 ASP A N 1
ATOM 746 C CA . ASP A 1 97 ? 5.718 -3.583 -15.128 1.00 97.81 97 ASP A CA 1
ATOM 747 C C . ASP A 1 97 ? 5.956 -3.513 -13.616 1.00 97.81 97 ASP A C 1
ATOM 749 O O . ASP A 1 97 ? 5.150 -4.007 -12.828 1.00 97.81 97 ASP A O 1
ATOM 753 N N . ASN A 1 98 ? 7.015 -2.816 -13.194 1.00 97.06 98 ASN A N 1
ATOM 754 C CA . ASN A 1 98 ? 7.305 -2.604 -11.777 1.00 97.06 98 ASN A CA 1
ATOM 755 C C . ASN A 1 98 ? 6.230 -1.742 -11.103 1.00 97.06 98 ASN A C 1
ATOM 757 O O . ASN A 1 98 ? 5.864 -2.007 -9.959 1.00 97.06 98 ASN A O 1
ATOM 761 N N . LEU A 1 99 ? 5.703 -0.728 -11.799 1.00 98.00 99 LEU A N 1
ATOM 762 C CA . LEU A 1 99 ? 4.621 0.113 -11.287 1.00 98.00 99 LEU A CA 1
ATOM 763 C C . LEU A 1 99 ? 3.325 -0.686 -11.080 1.00 98.00 99 LEU A C 1
ATOM 765 O O . LEU A 1 99 ? 2.683 -0.548 -10.036 1.00 98.00 99 LEU A O 1
ATOM 769 N N . LEU A 1 100 ? 2.940 -1.518 -12.050 1.00 98.00 100 LEU A N 1
ATOM 770 C CA . LEU A 1 100 ? 1.758 -2.377 -11.950 1.00 98.00 100 LEU A CA 1
ATOM 771 C C . LEU A 1 100 ? 1.937 -3.430 -10.854 1.00 98.00 100 LEU A C 1
ATOM 773 O O . LEU A 1 100 ? 1.045 -3.614 -10.030 1.00 98.00 100 LEU A O 1
ATOM 777 N N . PHE A 1 101 ? 3.122 -4.032 -10.763 1.00 98.00 101 PHE A N 1
ATOM 778 C CA . PHE A 1 101 ? 3.430 -4.985 -9.705 1.00 98.00 101 PHE A CA 1
ATOM 779 C C . PHE A 1 101 ? 3.388 -4.345 -8.309 1.00 98.00 101 PHE A C 1
ATOM 781 O O . PHE A 1 101 ? 2.808 -4.907 -7.379 1.00 98.00 101 PHE A O 1
ATOM 788 N N . ALA A 1 102 ? 3.930 -3.133 -8.159 1.00 98.12 102 ALA A N 1
ATOM 789 C CA . ALA A 1 102 ? 3.816 -2.363 -6.925 1.00 98.12 102 ALA A CA 1
ATOM 790 C C . ALA A 1 102 ? 2.353 -2.074 -6.570 1.00 98.12 102 ALA A C 1
ATOM 792 O O . ALA A 1 102 ? 1.964 -2.244 -5.416 1.00 98.12 102 ALA A O 1
ATOM 793 N N . ARG A 1 103 ? 1.528 -1.670 -7.544 1.00 98.50 103 ARG A N 1
ATOM 794 C CA . ARG A 1 103 ? 0.092 -1.441 -7.330 1.00 98.50 103 ARG A CA 1
ATOM 795 C C . ARG A 1 103 ? -0.594 -2.691 -6.779 1.00 98.50 103 ARG A C 1
ATOM 797 O O . ARG A 1 103 ? -1.315 -2.571 -5.791 1.00 98.50 103 ARG A O 1
ATOM 804 N N . ASP A 1 104 ? -0.353 -3.856 -7.372 1.00 98.44 104 ASP A N 1
ATOM 805 C CA . ASP A 1 104 ? -0.998 -5.109 -6.963 1.00 98.44 104 ASP A CA 1
ATOM 806 C C . ASP A 1 104 ? -0.582 -5.529 -5.546 1.00 98.44 104 ASP A C 1
ATOM 808 O O . ASP A 1 104 ? -1.422 -5.885 -4.717 1.00 98.44 104 ASP A O 1
ATOM 812 N N . LEU A 1 105 ? 0.708 -5.397 -5.225 1.00 98.25 105 LEU A N 1
ATOM 813 C CA . LEU A 1 105 ? 1.232 -5.660 -3.885 1.00 98.25 105 LEU A CA 1
ATOM 814 C C . LEU A 1 105 ? 0.638 -4.727 -2.821 1.00 98.25 105 LEU A C 1
ATOM 816 O O . LEU A 1 105 ? 0.250 -5.180 -1.739 1.00 98.25 105 LEU A O 1
ATOM 820 N N . LEU A 1 106 ? 0.556 -3.427 -3.120 1.00 98.62 106 LEU A N 1
ATOM 821 C CA . LEU A 1 106 ? -0.039 -2.435 -2.223 1.00 98.62 106 LEU A CA 1
ATOM 822 C C . LEU A 1 106 ? -1.538 -2.678 -2.043 1.00 98.62 106 LEU A C 1
ATOM 824 O O . LEU A 1 106 ? -2.030 -2.581 -0.921 1.00 98.62 106 LEU A O 1
ATOM 828 N N . HIS A 1 107 ? -2.253 -3.018 -3.119 1.00 98.75 107 HIS A N 1
ATOM 829 C CA . HIS A 1 107 ? -3.672 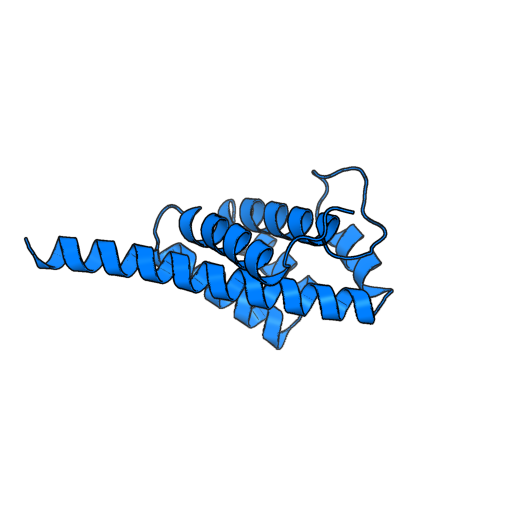-3.357 -3.064 1.00 98.75 107 HIS A CA 1
ATOM 830 C C . HIS A 1 107 ? -3.895 -4.537 -2.113 1.00 98.75 107 HIS A C 1
ATOM 832 O O . HIS A 1 107 ? -4.655 -4.410 -1.152 1.00 98.75 107 HIS A O 1
ATOM 838 N N . GLN A 1 108 ? -3.165 -5.641 -2.302 1.00 98.62 108 GLN A N 1
ATOM 839 C CA . GLN A 1 108 ? -3.304 -6.829 -1.461 1.00 98.62 108 GLN A CA 1
ATOM 840 C C . GLN A 1 108 ? -2.979 -6.537 0.013 1.00 98.62 108 GLN A C 1
ATOM 842 O O . GLN A 1 108 ? -3.728 -6.926 0.913 1.00 98.62 108 GLN A O 1
ATOM 847 N N . ALA A 1 109 ? -1.901 -5.794 0.283 1.00 98.62 109 ALA A N 1
ATOM 848 C CA . ALA A 1 109 ? -1.530 -5.423 1.647 1.00 98.62 109 ALA A CA 1
ATOM 849 C C . ALA A 1 109 ? -2.578 -4.519 2.322 1.00 98.62 109 ALA A C 1
ATOM 851 O O . ALA A 1 109 ? -2.928 -4.737 3.483 1.00 98.62 109 ALA A O 1
ATOM 852 N N . LEU A 1 110 ? -3.118 -3.528 1.605 1.00 98.56 110 LEU A N 1
ATOM 853 C CA . LEU A 1 110 ? -4.153 -2.628 2.124 1.00 98.56 110 LEU A CA 1
ATOM 854 C C . LEU A 1 110 ? -5.495 -3.342 2.336 1.00 98.56 110 LEU A C 1
ATOM 856 O O . LEU A 1 110 ? -6.203 -3.028 3.296 1.00 98.56 110 LEU A O 1
ATOM 860 N N . VAL A 1 111 ? -5.838 -4.330 1.502 1.00 98.62 111 VAL A N 1
ATOM 861 C CA . VAL A 1 111 ? -7.008 -5.193 1.718 1.00 98.62 111 VAL A CA 1
ATOM 862 C C . VAL A 1 111 ? -6.864 -5.963 3.030 1.00 98.62 111 VAL A C 1
ATOM 864 O O . VAL A 1 111 ? -7.763 -5.884 3.874 1.00 98.62 111 VAL A O 1
ATOM 867 N N . TYR A 1 112 ? -5.732 -6.642 3.251 1.00 98.62 112 TYR A N 1
ATOM 868 C CA . TYR A 1 112 ? -5.470 -7.315 4.527 1.00 98.62 112 TYR A CA 1
ATOM 869 C C . TYR A 1 112 ? -5.490 -6.333 5.702 1.00 98.62 112 TYR A C 1
ATOM 871 O O . TYR A 1 112 ? -6.123 -6.613 6.722 1.00 98.62 112 TYR A O 1
ATOM 879 N N . ALA A 1 113 ? -4.882 -5.154 5.547 1.00 98.19 113 ALA A N 1
ATOM 880 C CA . ALA A 1 113 ? -4.876 -4.123 6.579 1.00 98.19 113 ALA A CA 1
ATOM 881 C C . ALA A 1 113 ? -6.282 -3.694 6.991 1.00 98.19 113 ALA A C 1
ATOM 883 O O . ALA A 1 113 ? -6.600 -3.646 8.182 1.00 98.19 113 ALA A O 1
ATOM 884 N N . ARG A 1 114 ? -7.151 -3.433 6.009 1.00 97.94 114 ARG A N 1
ATOM 885 C CA . ARG A 1 114 ? -8.545 -3.064 6.254 1.00 97.94 114 ARG A CA 1
ATOM 886 C C . ARG A 1 114 ? -9.276 -4.157 7.031 1.00 97.94 114 ARG A C 1
ATOM 888 O O . ARG A 1 114 ? -10.003 -3.845 7.970 1.00 97.94 114 ARG A O 1
ATOM 895 N N . TYR A 1 115 ? -9.080 -5.429 6.680 1.00 97.88 115 TYR A N 1
ATOM 896 C CA . TYR A 1 115 ? -9.718 -6.538 7.396 1.00 97.88 115 TYR A CA 1
ATOM 897 C C . TYR A 1 115 ? -9.183 -6.721 8.819 1.00 97.88 115 TYR A C 1
ATOM 899 O O . TYR A 1 115 ? -9.976 -7.003 9.717 1.00 97.88 115 TYR A O 1
ATOM 907 N N . HIS A 1 116 ? -7.889 -6.502 9.059 1.00 97.44 116 HIS A N 1
ATOM 908 C CA . HIS A 1 116 ? -7.337 -6.501 10.415 1.00 97.44 116 HIS A CA 1
ATOM 909 C C . HIS A 1 116 ? -7.914 -5.370 11.275 1.00 97.44 116 HIS A C 1
ATOM 911 O O . HIS A 1 116 ? -8.338 -5.627 12.403 1.00 97.44 116 HIS A O 1
ATOM 917 N N . ALA A 1 117 ? -8.014 -4.154 10.731 1.00 96.25 117 ALA A N 1
ATOM 918 C CA . ALA A 1 117 ? -8.640 -3.025 11.421 1.00 96.25 117 ALA A CA 1
ATOM 919 C C . ALA A 1 117 ? -10.125 -3.297 11.728 1.00 96.25 117 ALA A C 1
ATOM 921 O O . ALA A 1 117 ? -10.584 -3.107 12.855 1.00 96.25 117 ALA A O 1
ATOM 922 N N . LYS A 1 118 ? -10.863 -3.841 10.753 1.00 94.56 118 LYS A N 1
ATOM 923 C CA . LYS A 1 118 ? -12.273 -4.215 10.913 1.00 94.56 118 LYS A CA 1
ATOM 924 C C . LYS A 1 118 ? -12.480 -5.291 11.980 1.00 94.56 118 LYS A C 1
ATOM 926 O O . LYS A 1 118 ? -13.399 -5.191 12.791 1.00 94.56 118 LYS A O 1
ATOM 931 N N . ALA A 1 119 ? -11.633 -6.321 11.997 1.00 94.75 119 ALA A N 1
ATOM 932 C CA . ALA A 1 119 ? -11.699 -7.385 12.996 1.00 94.75 119 ALA A CA 1
ATOM 933 C C . ALA A 1 119 ? -11.432 -6.851 14.413 1.00 94.75 119 ALA A C 1
ATOM 935 O O . ALA A 1 119 ? -12.141 -7.225 15.347 1.00 94.75 119 ALA A O 1
ATOM 936 N N . ALA A 1 120 ? -10.468 -5.936 14.559 1.00 91.19 120 ALA A N 1
ATOM 937 C CA . ALA A 1 120 ? -10.192 -5.275 15.830 1.00 91.19 120 ALA A CA 1
ATOM 938 C C . ALA A 1 120 ? -11.385 -4.427 16.316 1.00 91.19 120 ALA A C 1
ATOM 940 O O . ALA A 1 120 ? -11.726 -4.481 17.495 1.00 91.19 120 ALA A O 1
ATOM 941 N N . GLY A 1 121 ? -12.074 -3.711 15.418 1.00 86.38 121 GLY A N 1
ATOM 942 C CA . GLY A 1 121 ? -13.280 -2.942 15.759 1.00 86.38 121 GLY A CA 1
ATOM 943 C C . GLY A 1 121 ? -14.487 -3.815 16.127 1.00 86.38 121 GLY A C 1
ATOM 944 O O . GLY A 1 121 ? -15.196 -3.539 17.091 1.00 86.38 121 GLY A O 1
ATOM 945 N N . ALA A 1 122 ? -14.693 -4.930 15.423 1.00 80.81 122 ALA A N 1
ATOM 946 C CA . ALA A 1 122 ? -15.772 -5.864 15.748 1.00 80.81 122 ALA A CA 1
ATOM 947 C C . ALA A 1 122 ? -15.595 -6.522 17.132 1.00 80.81 122 ALA A C 1
ATOM 949 O O . ALA A 1 122 ? -16.585 -6.863 17.780 1.00 80.81 122 ALA A O 1
ATOM 950 N N . GLY A 1 123 ?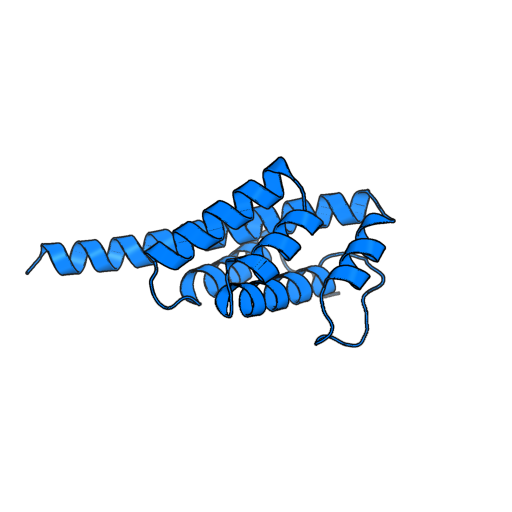 -14.350 -6.705 17.587 1.00 74.38 123 GLY A N 1
ATOM 951 C CA . GLY A 1 123 ? -14.049 -7.161 18.945 1.00 74.38 123 GLY A CA 1
ATOM 952 C C . GLY A 1 123 ? -14.487 -6.149 20.006 1.00 74.38 123 GLY A C 1
ATOM 953 O O . GLY A 1 123 ? -15.193 -6.518 20.944 1.00 74.38 123 GLY A O 1
ATOM 954 N N . THR A 1 124 ? -14.155 -4.867 19.812 1.00 64.12 124 THR A N 1
ATOM 955 C CA . THR A 1 124 ? -14.508 -3.797 20.761 1.00 64.12 124 THR A CA 1
ATOM 956 C C . THR A 1 124 ? -16.015 -3.567 20.861 1.00 64.12 124 THR A C 1
ATOM 958 O O . THR A 1 124 ? -16.534 -3.338 21.952 1.00 64.12 124 THR A O 1
ATOM 961 N N . ASP A 1 125 ? -16.735 -3.680 19.742 1.00 65.81 125 ASP A N 1
ATOM 962 C CA . ASP A 1 125 ? -18.187 -3.470 19.703 1.00 65.81 125 ASP A CA 1
ATOM 963 C C . ASP A 1 125 ? -18.951 -4.594 20.431 1.00 65.81 125 ASP A C 1
ATOM 965 O O . ASP A 1 125 ? -19.973 -4.346 21.074 1.00 65.81 125 ASP A O 1
ATOM 969 N N . ARG A 1 126 ? -18.438 -5.834 20.384 1.00 63.62 126 ARG A N 1
ATOM 970 C CA . ARG A 1 126 ? -19.035 -6.986 21.083 1.00 63.62 126 ARG A CA 1
ATOM 971 C C . ARG A 1 126 ? -18.824 -6.942 22.598 1.00 63.62 126 ARG A C 1
ATOM 973 O O . ARG A 1 126 ? -19.745 -7.291 23.330 1.00 63.62 126 ARG A O 1
ATOM 980 N N . GLU A 1 127 ? -17.662 -6.498 23.078 1.00 58.81 127 GLU A N 1
ATOM 981 C CA . GLU A 1 127 ? -17.411 -6.322 24.521 1.00 58.81 127 GLU A CA 1
ATOM 982 C C . GLU A 1 127 ? -18.227 -5.175 25.132 1.00 58.81 127 GLU A C 1
ATOM 984 O O . GLU A 1 127 ? -18.634 -5.258 26.291 1.00 58.81 127 GLU A O 1
ATOM 989 N N . GLY A 1 128 ? -18.500 -4.118 24.361 1.00 58.09 128 GLY A N 1
ATOM 990 C CA . GLY A 1 128 ? -19.348 -3.005 24.794 1.00 58.09 128 GLY A CA 1
ATOM 991 C C . GLY A 1 128 ? -20.838 -3.351 24.881 1.00 58.09 128 GLY A C 1
ATOM 992 O O . GLY A 1 128 ? -21.534 -2.786 25.715 1.00 58.09 128 GLY A O 1
ATOM 993 N N . ALA A 1 129 ? -21.322 -4.291 24.063 1.00 55.94 129 ALA A N 1
ATOM 994 C CA . ALA A 1 129 ? -22.728 -4.711 24.035 1.00 55.94 129 ALA A CA 1
ATOM 995 C C . ALA A 1 129 ? -23.110 -5.721 25.136 1.00 55.94 129 ALA A C 1
ATOM 997 O O . ALA A 1 129 ? -24.288 -6.028 25.302 1.00 55.94 129 ALA A O 1
ATOM 998 N N . CYS A 1 130 ? -22.127 -6.261 25.865 1.00 47.56 130 CYS A N 1
ATOM 999 C CA . CYS A 1 130 ? -22.340 -7.235 26.939 1.00 47.56 130 CYS A CA 1
ATOM 1000 C C . CYS A 1 130 ? -22.269 -6.610 28.352 1.00 47.56 130 CYS A C 1
ATOM 1002 O O . CYS A 1 130 ? -22.206 -7.344 29.341 1.00 47.56 130 CYS A O 1
ATOM 1004 N N . LYS A 1 131 ? -22.259 -5.275 28.449 1.00 45.94 131 LYS A N 1
ATOM 1005 C CA . LYS A 1 131 ? -22.344 -4.497 29.695 1.00 45.94 131 LYS A CA 1
ATOM 1006 C C . LYS A 1 131 ? -23.663 -3.740 29.751 1.00 45.94 131 LYS A C 1
ATOM 1008 O O . LYS A 1 131 ? -24.181 -3.601 30.877 1.00 45.94 131 LYS A O 1
#

Solvent-accessible surface area (backbone atoms only — not comparable to full-atom values): 7078 Å² total; per-residue (Å²): 129,87,89,65,63,63,68,61,50,22,44,52,54,2,44,55,58,15,65,66,48,97,44,31,63,60,37,24,51,53,38,50,52,41,46,51,33,34,74,77,64,30,63,68,50,21,53,50,46,26,60,76,72,43,53,71,62,13,49,54,48,50,52,52,52,50,53,50,41,69,74,74,44,80,67,76,66,66,88,62,81,84,56,75,65,64,64,40,50,56,50,34,60,74,39,63,70,47,39,52,52,46,45,53,50,50,49,52,16,40,53,38,10,29,51,40,2,46,53,53,35,55,52,54,56,54,62,61,73,75,111

Mean predicted aligned error: 4.84 Å

pLDDT: mean 90.89, std 12.66, range [42.72, 98.75]

Foldseek 3Di:
DPPDDLLVVLLVLLLCQCPVDPALVVSLVLLVVLLVCCVPPNDLRSLVCLPPPVPPSSLVNSLSLLVSLVVPADWDDDPPSNDRCNVRLVRQVVDPVSRVVSSVSSNSSSVSNSVSSVVVNVVVVVVVVVD

Radius of gyration: 15.23 Å; Cα contacts (8 Å, |Δi|>4): 142; chains: 1; bounding box: 42×32×46 Å

Nearest PDB structures (foldseek):
  2zop-assembly1_A  TM=7.278E-01  e=2.540E-02  Thermus thermophilus HB8
  6u63-assembly3_C  TM=2.359E-01  e=7.418E+00  Homo sapiens
  6stj-assembly1_B  TM=2.338E-01  e=7.418E+00  Homo sapiens

Secondary structure (DSSP, 8-state):
-----HHHHHHHHHHHHHTSSSSHHHHHHHHHHHHHHHHHH-HHHHHHHHHHHSHHHHHHHHHHHHHHHHHHS-----S-TTS-THHHHHHHTTSHHHHHHHHHHHHHHHHHHHHHHHHHHHHHHHHHTT-

Sequence (131 aa):
MKVSNLDAACATLGHELGTSGQKPKDTENSLTKALGVLEEQGVYAMFLYLHAREKEFGKSTSKKLMEFLRQNVPGNWSADKDNEPFGDLQDLAKNLDNLLFARDLLHQALVYARYHAKAAGAGTDREGACK